Protein AF-A0A2W1TSG4-F1 (afdb_monomer_lite)

pLDDT: mean 75.54, std 11.74, range [42.59, 96.12]

Secondary structure (DSSP, 8-state):
---------PPP------------TTTT---SHHHHHHHHHHHHHHHHHHHHHHHHHHHHHHHHHHHHHHHHHHHHHHHHHHHHHHHT-HHHHHHHHHHHH----TT----------TTSTTS-PBPTTSPBPPSS-------HHHHHHHHHHHHHH--S-TTTPPPP---------

Sequence (177 aa):
MPSQKPRVRRVPVAMPDGSTPAQPWYRSIHFSGFSLLMLAIIVLFVVVLAPSLRTLIQQQEQIAQQQHEVASQKADVAQKKQDVARWDDPAYIEAQARDRLLYVYPGEESYLVMGAEDEAADKTPTTDSGTPVSAKVQTPKVDWVQAMLSSVLQSGLTDERAADLVAPDVSGTGDSK

Foldseek 3Di:
DDDDDDDDDDDDDDDPPPCPPPPPPCVPPDPDVVVVVVVVVVVVVCVVCVVVVVVVVVVVVVVVVVVVVVVVVVVVVVVVVVVVVQVPDPVSVVVCCCVPVVDDDVPDDDDDPPDPPPPCPPPQDADPVRHRDDPDDFDFDFPVVVQVVVVVVCVVPPPDDPVPDDRPDRRGDTDDD

Structure (mmCIF, N/CA/C/O backbone):
data_AF-A0A2W1TSG4-F1
#
_entry.id   AF-A0A2W1TSG4-F1
#
loop_
_atom_site.group_PDB
_atom_site.id
_atom_site.type_symbol
_atom_site.label_atom_id
_atom_site.label_alt_id
_atom_site.label_comp_id
_atom_site.label_asym_id
_atom_site.label_entity_id
_atom_site.label_seq_id
_atom_site.pdbx_PDB_ins_code
_atom_site.Cartn_x
_atom_site.Cartn_y
_atom_site.Cartn_z
_atom_site.occupancy
_atom_site.B_iso_or_equiv
_atom_site.auth_seq_id
_atom_site.auth_comp_id
_atom_site.auth_asym_id
_atom_site.auth_atom_id
_atom_site.pdbx_PDB_model_num
ATOM 1 N N . MET A 1 1 ? 29.449 -39.458 -120.290 1.00 53.22 1 MET A N 1
ATOM 2 C CA . MET A 1 1 ? 29.769 -39.402 -118.840 1.00 53.22 1 MET A CA 1
ATOM 3 C C . MET A 1 1 ? 30.704 -38.213 -118.633 1.00 53.22 1 MET A C 1
ATOM 5 O O . MET A 1 1 ? 31.568 -38.067 -119.487 1.00 53.22 1 MET A O 1
ATOM 9 N N . PRO A 1 2 ? 30.513 -37.338 -117.625 1.00 54.59 2 PRO A N 1
ATOM 10 C CA . PRO A 1 2 ? 30.344 -37.732 -116.225 1.00 54.59 2 PRO A CA 1
ATOM 11 C C . PRO A 1 2 ? 29.148 -37.100 -115.486 1.00 54.59 2 PRO A C 1
ATOM 13 O O . PRO A 1 2 ? 28.738 -35.971 -115.737 1.00 54.59 2 PRO A O 1
ATOM 16 N N . SER A 1 3 ? 28.621 -37.872 -114.534 1.00 57.84 3 SER A N 1
ATOM 17 C CA . SER A 1 3 ? 27.590 -37.494 -113.568 1.00 57.84 3 SER A CA 1
ATOM 18 C C . SER A 1 3 ? 28.099 -36.461 -112.562 1.00 57.84 3 SER A C 1
ATOM 20 O O . SER A 1 3 ? 29.095 -36.698 -111.877 1.00 57.84 3 SER A O 1
ATOM 22 N N . GLN A 1 4 ? 27.367 -35.360 -112.390 1.00 62.62 4 GLN A N 1
ATOM 23 C CA . GLN A 1 4 ? 27.535 -34.463 -111.246 1.00 62.62 4 GLN A CA 1
ATOM 24 C C . GLN A 1 4 ? 26.705 -34.978 -110.065 1.00 62.62 4 GLN A C 1
ATOM 26 O O . GLN A 1 4 ? 25.480 -35.025 -110.103 1.00 62.62 4 GLN A O 1
ATOM 31 N N . LYS A 1 5 ? 27.403 -35.405 -109.011 1.00 63.41 5 LYS A N 1
ATOM 32 C CA . LYS A 1 5 ? 26.828 -35.845 -107.734 1.00 63.41 5 LYS A CA 1
ATOM 33 C C . LYS A 1 5 ? 26.536 -34.601 -106.874 1.00 63.41 5 LYS A C 1
ATOM 35 O O . LYS A 1 5 ? 27.445 -33.781 -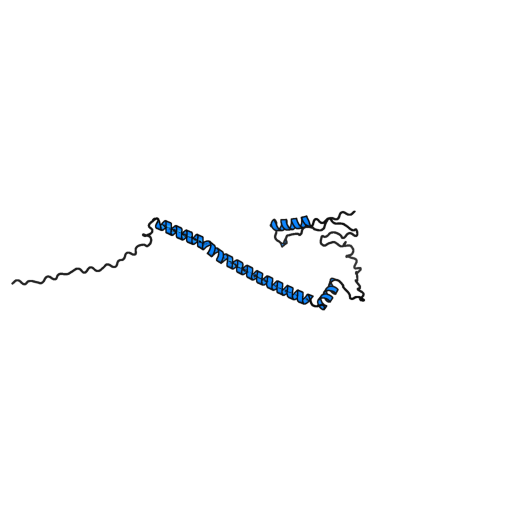106.721 1.00 63.41 5 LYS A O 1
ATOM 40 N N . PRO A 1 6 ? 25.338 -34.431 -106.291 1.00 63.72 6 PRO A N 1
ATOM 41 C CA . PRO A 1 6 ? 25.038 -33.244 -105.498 1.00 63.72 6 PRO A CA 1
ATOM 42 C C . PRO A 1 6 ? 25.766 -33.312 -104.148 1.00 63.72 6 PRO A C 1
ATOM 44 O O . PRO A 1 6 ? 25.667 -34.299 -103.417 1.00 63.72 6 PRO A O 1
ATOM 47 N N . ARG A 1 7 ? 26.529 -32.264 -103.814 1.00 69.38 7 ARG A N 1
ATOM 48 C CA . ARG A 1 7 ? 27.192 -32.126 -102.509 1.00 69.38 7 ARG A CA 1
ATOM 49 C C . ARG A 1 7 ? 26.193 -31.596 -101.483 1.00 69.38 7 ARG A C 1
ATOM 51 O O . ARG A 1 7 ? 25.730 -30.466 -101.586 1.00 69.38 7 ARG A O 1
ATOM 58 N N . VAL A 1 8 ? 25.893 -32.409 -100.474 1.00 67.50 8 VAL A N 1
ATOM 59 C CA . VAL A 1 8 ? 25.049 -32.030 -99.335 1.00 67.50 8 VAL A CA 1
ATOM 60 C C . VAL A 1 8 ? 25.856 -31.138 -98.390 1.00 67.50 8 VAL A C 1
ATOM 62 O O . VAL A 1 8 ? 26.837 -31.581 -97.793 1.00 67.50 8 VAL A O 1
ATOM 65 N N . ARG A 1 9 ? 25.447 -29.872 -98.255 1.00 71.62 9 ARG A N 1
ATOM 66 C CA . ARG A 1 9 ? 26.025 -28.908 -97.310 1.00 71.62 9 ARG A CA 1
ATOM 67 C C . ARG A 1 9 ? 25.352 -29.084 -95.951 1.00 71.62 9 ARG A C 1
ATOM 69 O O . ARG A 1 9 ? 24.172 -28.786 -95.808 1.00 71.62 9 ARG A O 1
ATOM 76 N N . ARG A 1 10 ? 26.095 -29.570 -94.958 1.00 67.94 10 ARG A N 1
ATOM 77 C CA . ARG A 1 10 ? 25.625 -29.626 -93.568 1.00 67.94 10 ARG A CA 1
ATOM 78 C C . ARG A 1 10 ? 25.974 -28.311 -92.881 1.00 67.94 10 ARG A C 1
ATOM 80 O O . ARG A 1 10 ? 27.131 -27.899 -92.895 1.00 67.94 10 ARG A O 1
ATOM 87 N N . VAL A 1 11 ? 24.960 -27.650 -92.338 1.00 71.38 11 VAL A N 1
ATOM 88 C CA . VAL A 1 11 ? 25.095 -26.430 -91.539 1.00 71.38 11 VAL A CA 1
ATOM 89 C C . VAL A 1 11 ? 25.161 -26.862 -90.072 1.00 71.38 11 VAL A C 1
ATOM 91 O O . VAL A 1 11 ? 24.267 -27.593 -89.642 1.00 71.38 11 VAL A O 1
ATOM 94 N N . PRO A 1 12 ? 26.198 -26.487 -89.308 1.00 65.38 12 PRO A N 1
ATOM 95 C CA . PRO A 1 12 ? 26.220 -26.762 -87.880 1.00 65.38 12 PRO A CA 1
ATOM 96 C C . PRO A 1 12 ? 25.167 -25.889 -87.188 1.00 65.38 12 PRO A C 1
ATOM 98 O O . PRO A 1 12 ? 25.213 -24.663 -87.265 1.00 65.38 12 PRO A O 1
ATOM 101 N N . VAL A 1 13 ? 24.204 -26.534 -86.533 1.00 70.00 13 VAL A N 1
ATOM 102 C CA . VAL A 1 13 ? 23.278 -25.878 -85.607 1.00 70.00 13 VAL A CA 1
ATOM 103 C C . VAL A 1 13 ? 24.000 -25.768 -84.269 1.00 70.00 13 VAL A C 1
ATOM 105 O O . VAL A 1 13 ? 24.306 -26.782 -83.646 1.00 70.00 13 VAL A O 1
ATOM 108 N N . ALA A 1 14 ? 24.310 -24.541 -83.855 1.00 69.38 14 ALA A N 1
ATOM 109 C CA . ALA A 1 14 ? 24.780 -24.266 -82.506 1.00 69.38 14 ALA A CA 1
ATOM 110 C C . ALA A 1 14 ? 23.595 -24.425 -81.546 1.00 69.38 14 ALA A C 1
ATOM 112 O O . ALA A 1 14 ? 22.624 -23.672 -81.634 1.00 69.38 14 ALA A O 1
ATOM 113 N N . MET A 1 15 ? 23.648 -25.420 -80.660 1.00 66.56 15 MET A N 1
ATOM 114 C CA . MET A 1 15 ? 22.745 -25.446 -79.512 1.00 66.56 15 MET A CA 1
ATOM 115 C C . MET A 1 15 ? 23.244 -24.407 -78.500 1.00 66.56 15 MET A C 1
ATOM 117 O O . MET A 1 15 ? 24.451 -24.343 -78.266 1.00 66.56 15 MET A O 1
ATOM 121 N N . PRO A 1 16 ? 22.370 -23.566 -77.923 1.00 65.25 16 PRO A N 1
ATOM 122 C CA . PRO A 1 16 ? 22.768 -22.731 -76.805 1.00 65.25 16 PRO A CA 1
ATOM 123 C C . PRO A 1 16 ? 23.046 -23.651 -75.616 1.00 65.25 16 PRO A C 1
ATOM 125 O O . PRO A 1 16 ? 22.124 -24.244 -75.055 1.00 65.25 16 PRO A O 1
ATOM 128 N N . ASP A 1 17 ? 24.319 -23.786 -75.249 1.00 65.50 17 ASP A N 1
ATOM 129 C CA . ASP A 1 17 ? 24.713 -24.414 -73.994 1.00 65.50 17 ASP A CA 1
ATOM 130 C C . ASP A 1 17 ? 24.147 -23.570 -72.847 1.00 65.50 17 ASP A C 1
ATOM 132 O O . ASP A 1 17 ? 24.676 -22.524 -72.465 1.00 65.50 17 ASP A O 1
ATOM 136 N N . GLY A 1 18 ? 23.008 -24.013 -72.319 1.00 64.25 18 GLY A N 1
ATOM 137 C CA . GLY A 1 18 ? 22.364 -23.469 -71.133 1.00 64.25 18 GLY A CA 1
ATOM 138 C C . GLY A 1 18 ? 23.117 -23.857 -69.866 1.00 64.25 18 GLY A C 1
ATOM 139 O O . GLY A 1 18 ? 22.540 -24.451 -68.963 1.00 64.25 18 GLY A O 1
ATOM 140 N N . SER A 1 19 ? 24.406 -23.541 -69.785 1.00 63.66 19 SER A N 1
ATOM 141 C CA . SER A 1 19 ? 25.144 -23.529 -68.528 1.00 63.66 19 SER A CA 1
ATOM 142 C C . SER A 1 19 ? 25.240 -22.083 -68.063 1.00 63.66 19 SER A C 1
ATOM 144 O O . SER A 1 19 ? 26.217 -21.391 -68.340 1.00 63.66 19 SER A O 1
ATOM 146 N N . THR A 1 20 ? 24.209 -21.596 -67.374 1.00 66.38 20 THR A N 1
ATOM 147 C CA . THR A 1 20 ? 24.365 -20.395 -66.551 1.00 66.38 20 THR A CA 1
ATOM 148 C C . THR A 1 20 ? 25.261 -20.811 -65.386 1.00 66.38 20 THR A C 1
ATOM 150 O O . THR A 1 20 ? 24.828 -21.637 -64.579 1.00 66.38 20 THR A O 1
ATOM 153 N N . PRO A 1 21 ? 26.518 -20.342 -65.281 1.00 66.38 21 PRO A N 1
ATOM 154 C CA . PRO A 1 21 ? 27.290 -20.622 -64.084 1.00 66.38 21 PRO A CA 1
ATOM 155 C C . PRO A 1 21 ? 26.503 -20.040 -62.910 1.00 66.38 21 PRO A C 1
ATOM 157 O O . PRO A 1 21 ? 26.159 -18.856 -62.928 1.00 66.38 21 PRO A O 1
ATOM 160 N N . ALA A 1 22 ? 26.172 -20.875 -61.921 1.00 66.88 22 ALA A N 1
ATOM 161 C CA . ALA A 1 22 ? 25.643 -20.417 -60.645 1.00 66.88 22 ALA A CA 1
ATOM 162 C C . ALA A 1 22 ? 26.718 -19.523 -60.025 1.00 66.88 22 ALA A C 1
ATOM 164 O O . ALA A 1 22 ? 27.677 -19.994 -59.412 1.00 66.88 22 ALA A O 1
ATOM 165 N N . GLN A 1 23 ? 26.618 -18.228 -60.315 1.00 67.88 23 GLN A N 1
ATOM 166 C CA . GLN A 1 23 ? 27.603 -17.254 -59.905 1.00 67.88 23 GLN A CA 1
ATOM 167 C C . GLN A 1 23 ? 27.545 -17.195 -58.376 1.00 67.88 23 GLN A C 1
ATOM 169 O O . GLN A 1 23 ? 26.475 -16.934 -57.821 1.00 67.88 23 GLN A O 1
ATOM 174 N N . PRO A 1 24 ? 28.656 -17.461 -57.673 1.00 71.75 24 PRO A N 1
ATOM 175 C CA . PRO A 1 24 ? 28.662 -17.414 -56.224 1.00 71.75 24 PRO A CA 1
ATOM 176 C C . PRO A 1 24 ? 28.290 -16.003 -55.757 1.00 71.75 24 PRO A C 1
ATOM 178 O O . PRO A 1 24 ? 29.001 -15.044 -56.057 1.00 71.75 24 PRO A O 1
ATOM 181 N N . TRP A 1 25 ? 27.185 -15.878 -55.017 1.00 69.00 25 TRP A N 1
ATOM 182 C CA . TRP A 1 25 ? 26.601 -14.616 -54.526 1.00 69.00 25 TRP A CA 1
ATOM 183 C C . TRP A 1 25 ? 27.550 -13.775 -53.651 1.00 69.00 25 TRP A C 1
ATOM 185 O O . TRP A 1 25 ? 27.297 -12.606 -53.382 1.00 69.00 25 TRP A O 1
ATOM 195 N N . TYR A 1 26 ? 28.670 -14.359 -53.230 1.00 71.00 26 TYR A N 1
ATOM 196 C CA . TYR A 1 26 ? 29.732 -13.718 -52.460 1.00 71.00 26 TYR A CA 1
ATOM 197 C C . TYR A 1 26 ? 30.775 -12.991 -53.330 1.00 71.00 26 TYR A C 1
ATOM 199 O O . TYR A 1 26 ? 31.527 -12.169 -52.813 1.00 71.00 26 TYR A O 1
ATOM 207 N N . ARG A 1 27 ? 30.819 -13.216 -54.656 1.00 64.31 27 ARG A N 1
ATOM 208 C CA . ARG A 1 27 ? 31.737 -12.487 -55.562 1.00 64.31 27 ARG A CA 1
ATOM 209 C C . ARG A 1 27 ? 31.348 -11.022 -55.789 1.00 64.31 27 ARG A C 1
ATOM 211 O O . ARG A 1 27 ? 32.182 -10.249 -56.251 1.00 64.31 27 ARG A O 1
ATOM 218 N N . SER A 1 28 ? 30.120 -10.634 -55.451 1.00 62.00 28 SER A N 1
ATOM 219 C CA . SER A 1 28 ? 29.643 -9.246 -55.474 1.00 62.00 28 SER A CA 1
ATOM 220 C C . SER A 1 28 ? 29.855 -8.500 -54.154 1.00 62.00 28 SER A C 1
ATOM 222 O O . SER A 1 28 ? 29.366 -7.386 -53.990 1.00 62.00 28 SER A O 1
ATOM 224 N N . ILE A 1 29 ? 30.606 -9.064 -53.202 1.00 65.88 29 ILE A N 1
ATOM 225 C CA . ILE A 1 29 ? 31.084 -8.297 -52.046 1.00 65.88 29 ILE A CA 1
ATOM 226 C C . ILE A 1 29 ? 32.301 -7.492 -52.507 1.00 65.88 29 ILE A C 1
ATOM 228 O O . ILE A 1 29 ? 33.457 -7.799 -52.226 1.00 65.88 29 ILE A O 1
ATOM 232 N N . HIS A 1 30 ? 32.032 -6.469 -53.311 1.00 63.25 30 HIS A N 1
ATOM 233 C CA . HIS A 1 30 ? 33.012 -5.445 -53.620 1.00 63.25 30 HIS A CA 1
ATOM 234 C C . HIS A 1 30 ? 33.185 -4.625 -52.337 1.00 63.25 30 HIS A C 1
ATOM 236 O O . HIS A 1 30 ? 32.206 -4.054 -51.853 1.00 63.25 30 HIS A O 1
ATOM 242 N N . PHE A 1 31 ? 34.404 -4.546 -51.794 1.00 63.62 31 PHE A N 1
ATOM 243 C CA . PHE A 1 31 ? 34.789 -3.598 -50.735 1.00 63.62 31 PHE A CA 1
ATOM 244 C C . PHE A 1 31 ? 34.731 -2.152 -51.277 1.00 63.62 31 PHE A C 1
ATOM 246 O O . PHE A 1 31 ? 35.729 -1.462 -51.445 1.00 63.62 31 PHE A O 1
ATOM 253 N N . SER A 1 32 ? 33.528 -1.730 -51.646 1.00 72.19 32 SER A N 1
ATOM 254 C CA . SER A 1 32 ? 33.159 -0.436 -52.201 1.00 72.19 32 SER A CA 1
ATOM 255 C C . SER A 1 32 ? 32.552 0.419 -51.091 1.00 72.19 32 SER A C 1
ATOM 257 O O . SER A 1 32 ? 31.991 -0.115 -50.131 1.00 72.19 32 SER A O 1
ATOM 259 N N . GLY A 1 33 ? 32.590 1.748 -51.237 1.00 78.38 33 GLY A N 1
ATOM 260 C CA . GLY A 1 33 ? 31.906 2.680 -50.329 1.00 78.38 33 GLY A CA 1
ATOM 261 C C . GLY A 1 33 ? 30.416 2.360 -50.134 1.00 78.38 33 GLY A C 1
ATOM 262 O O . GLY A 1 33 ? 29.859 2.645 -49.078 1.00 78.38 33 GLY A O 1
ATOM 263 N N . PHE A 1 34 ? 29.793 1.666 -51.093 1.00 82.94 34 PHE A N 1
ATOM 264 C CA . PHE A 1 34 ? 28.438 1.129 -50.954 1.00 82.94 34 PHE A CA 1
ATOM 265 C C . PHE A 1 34 ? 28.308 0.082 -49.834 1.00 82.94 34 PHE A C 1
ATOM 267 O O . PHE A 1 34 ? 27.344 0.115 -49.076 1.00 82.94 34 PHE A O 1
ATOM 274 N N . SER A 1 35 ? 29.289 -0.812 -49.673 1.00 85.06 35 SER A N 1
ATOM 275 C CA . SER A 1 35 ? 29.297 -1.797 -48.582 1.00 85.06 35 SER A CA 1
ATOM 276 C C . SER A 1 35 ? 29.444 -1.122 -47.218 1.00 85.06 35 SER A C 1
ATOM 278 O O . SER A 1 35 ? 28.838 -1.573 -46.249 1.00 85.06 35 SER A O 1
ATOM 280 N N . LEU A 1 36 ? 30.223 -0.037 -47.139 1.00 89.06 36 LEU A N 1
ATOM 281 C CA . LEU A 1 36 ? 30.366 0.751 -45.914 1.00 89.06 36 LEU A CA 1
ATOM 282 C C . LEU A 1 36 ? 29.049 1.455 -45.559 1.00 89.06 36 LEU A C 1
ATOM 284 O O . LEU A 1 36 ? 28.633 1.451 -44.404 1.00 89.06 36 LEU A O 1
ATOM 288 N N . LEU A 1 37 ? 28.365 2.002 -46.567 1.00 91.44 37 LEU A N 1
ATOM 289 C CA . LEU A 1 37 ? 27.067 2.652 -46.412 1.00 91.44 37 LEU A CA 1
ATOM 290 C C . LEU A 1 37 ? 25.975 1.652 -46.001 1.00 91.44 37 LEU A C 1
ATOM 292 O O . LEU A 1 37 ? 25.202 1.930 -45.090 1.00 91.44 37 LEU A O 1
ATOM 296 N N . MET A 1 38 ? 25.949 0.461 -46.601 1.00 92.62 38 MET A N 1
ATOM 297 C CA . MET A 1 38 ? 25.019 -0.607 -46.225 1.00 92.62 38 MET A CA 1
ATOM 298 C C . MET A 1 38 ? 25.258 -1.090 -44.787 1.00 92.62 38 MET A C 1
ATOM 300 O O . MET A 1 38 ? 24.302 -1.252 -44.030 1.00 92.62 38 MET A O 1
ATOM 304 N N . LEU A 1 39 ? 26.520 -1.253 -44.377 1.00 93.00 39 LEU A N 1
ATOM 305 C CA . LEU A 1 39 ? 26.866 -1.579 -42.993 1.00 93.00 39 LEU A CA 1
ATOM 306 C C . LEU A 1 39 ? 26.423 -0.470 -42.028 1.00 93.00 39 LEU A C 1
ATOM 308 O O . LEU A 1 39 ? 25.820 -0.771 -41.000 1.00 93.00 39 LEU A O 1
ATOM 312 N N . ALA A 1 40 ? 26.646 0.800 -42.375 1.00 94.19 40 ALA A N 1
ATOM 313 C CA . ALA A 1 40 ? 26.189 1.932 -41.572 1.00 94.19 40 ALA A CA 1
ATOM 314 C C . ALA A 1 40 ? 24.659 1.949 -41.408 1.00 94.19 40 ALA A C 1
ATOM 316 O O . ALA A 1 40 ? 24.170 2.185 -40.305 1.00 94.19 40 ALA A O 1
ATOM 317 N N . ILE A 1 41 ? 23.901 1.635 -42.465 1.00 96.12 41 ILE A N 1
ATOM 318 C CA . ILE A 1 41 ? 22.435 1.527 -42.406 1.00 96.12 41 ILE A CA 1
ATOM 319 C C . ILE A 1 41 ? 22.001 0.389 -41.480 1.00 96.12 41 ILE A C 1
ATOM 321 O O . ILE A 1 41 ? 21.103 0.587 -40.668 1.00 96.12 41 ILE A O 1
ATOM 325 N N . ILE A 1 42 ? 22.626 -0.787 -41.571 1.00 95.62 42 ILE A N 1
ATOM 326 C CA . ILE A 1 42 ? 22.292 -1.928 -40.705 1.00 95.62 42 ILE A CA 1
ATOM 327 C C . ILE A 1 42 ? 22.566 -1.583 -39.240 1.00 95.62 42 ILE A C 1
ATOM 329 O O . ILE A 1 42 ? 21.720 -1.830 -38.382 1.00 95.62 42 ILE A O 1
ATOM 333 N N . VAL A 1 43 ? 23.716 -0.973 -38.947 1.00 95.38 43 VAL A N 1
ATOM 334 C CA . VAL A 1 43 ? 24.056 -0.535 -37.588 1.00 95.38 43 VAL A CA 1
ATOM 335 C C . VAL A 1 43 ? 23.040 0.491 -37.086 1.00 95.38 43 VAL A C 1
ATOM 337 O O . VAL A 1 43 ? 22.520 0.332 -35.984 1.00 95.38 43 VAL A O 1
ATOM 340 N N . LEU A 1 44 ? 22.696 1.494 -37.899 1.00 95.69 44 LEU A N 1
ATOM 341 C CA . LEU A 1 44 ? 21.682 2.492 -37.554 1.00 95.69 44 LEU A CA 1
ATOM 342 C C . LEU A 1 44 ? 20.321 1.837 -37.277 1.00 95.69 44 LEU A C 1
ATOM 344 O O . LEU A 1 44 ? 19.681 2.148 -36.276 1.00 95.69 44 LEU A O 1
ATOM 348 N N . PHE A 1 45 ? 19.902 0.896 -38.125 1.00 94.88 45 PHE A N 1
ATOM 349 C CA . PHE A 1 45 ? 18.653 0.157 -37.963 1.00 94.88 45 PHE A CA 1
ATOM 350 C C . PHE A 1 45 ? 18.615 -0.611 -36.637 1.00 94.88 45 PHE A C 1
ATOM 352 O O . PHE A 1 45 ? 17.636 -0.516 -35.899 1.00 94.88 45 PHE A O 1
ATOM 359 N N . VAL A 1 46 ? 19.695 -1.317 -36.289 1.00 93.69 46 VAL A N 1
ATOM 360 C CA . VAL A 1 46 ? 19.800 -2.044 -35.015 1.00 93.69 46 VAL A CA 1
ATOM 361 C C . VAL A 1 46 ? 19.774 -1.086 -33.824 1.00 93.69 46 VAL A C 1
ATOM 363 O O . VAL A 1 46 ? 19.065 -1.357 -32.860 1.00 93.69 46 VAL A O 1
ATOM 366 N N . VAL A 1 47 ? 20.489 0.041 -33.882 1.00 93.06 47 VAL A N 1
ATOM 367 C CA . VAL A 1 47 ? 20.509 1.043 -32.800 1.00 93.06 47 VAL A CA 1
ATOM 368 C C . VAL A 1 47 ? 19.120 1.635 -32.553 1.00 93.06 47 VAL A C 1
ATOM 370 O O . VAL A 1 47 ? 18.742 1.835 -31.402 1.00 93.06 47 VAL A O 1
ATOM 373 N N . VAL A 1 48 ? 18.342 1.870 -33.611 1.00 92.62 48 VAL A N 1
ATOM 374 C CA . VAL A 1 48 ? 16.971 2.390 -33.506 1.00 92.62 48 VAL A CA 1
ATOM 375 C C . VAL A 1 48 ? 15.991 1.321 -33.009 1.00 92.62 48 VAL A C 1
ATOM 377 O O . VAL A 1 48 ? 15.107 1.634 -32.217 1.00 92.62 48 VAL A O 1
ATOM 380 N N . LEU A 1 49 ? 16.140 0.061 -33.432 1.00 90.00 49 LEU A N 1
ATOM 381 C CA . LEU A 1 49 ? 15.187 -1.010 -33.112 1.00 90.00 49 LEU A CA 1
ATOM 382 C C . LEU A 1 49 ? 15.449 -1.691 -31.756 1.00 90.00 49 LEU A C 1
ATOM 384 O O . LEU A 1 49 ? 14.515 -2.154 -31.097 1.00 90.00 49 LEU A O 1
ATOM 388 N N . ALA A 1 50 ? 16.708 -1.744 -31.315 1.00 86.12 50 ALA A N 1
ATOM 389 C CA . ALA A 1 50 ? 17.113 -2.314 -30.032 1.00 86.12 50 ALA A CA 1
ATOM 390 C C . ALA A 1 50 ? 16.329 -1.768 -28.820 1.00 86.12 50 ALA A C 1
ATOM 392 O O . ALA A 1 50 ? 15.872 -2.590 -28.017 1.00 86.12 50 ALA A O 1
ATOM 393 N N . PRO A 1 51 ? 16.128 -0.442 -28.648 1.00 84.19 51 PRO A N 1
ATOM 394 C CA . PRO A 1 51 ? 15.328 0.068 -27.540 1.00 84.19 51 PRO A CA 1
ATOM 395 C C . PRO A 1 51 ? 13.878 -0.417 -27.619 1.00 84.19 51 PRO A C 1
ATOM 397 O O . PRO A 1 51 ? 13.351 -0.871 -26.608 1.00 84.19 51 PRO A O 1
ATOM 400 N N . SER A 1 52 ? 13.246 -0.429 -28.796 1.00 80.88 52 SER A N 1
ATOM 401 C CA . SER A 1 52 ? 11.864 -0.906 -28.956 1.00 80.88 52 SER A CA 1
ATOM 402 C C . SER A 1 52 ? 11.700 -2.366 -28.532 1.00 80.88 52 SER A C 1
ATOM 404 O O . SER A 1 52 ? 10.789 -2.684 -27.772 1.00 80.88 52 SER A O 1
ATOM 406 N N . LEU A 1 53 ? 12.619 -3.245 -28.943 1.00 75.81 53 LEU A N 1
ATOM 407 C CA . LEU A 1 53 ? 12.606 -4.659 -28.548 1.00 75.81 53 LEU A CA 1
ATOM 408 C C . LEU A 1 53 ? 12.793 -4.841 -27.035 1.00 75.81 53 LEU A C 1
ATOM 410 O O . LEU A 1 53 ? 12.086 -5.639 -26.424 1.00 75.81 53 LEU A O 1
ATOM 414 N N . ARG A 1 54 ? 13.697 -4.070 -26.411 1.00 75.75 54 ARG A N 1
ATOM 415 C CA . ARG A 1 54 ? 13.860 -4.065 -24.945 1.00 75.75 54 ARG A CA 1
ATOM 416 C C . ARG A 1 54 ? 12.596 -3.591 -24.232 1.00 75.75 54 ARG A C 1
ATOM 418 O O . ARG A 1 54 ? 12.206 -4.184 -23.231 1.00 75.75 54 ARG A O 1
ATOM 425 N N . THR A 1 55 ? 11.942 -2.564 -24.772 1.00 73.12 55 THR A N 1
ATOM 426 C CA . THR A 1 55 ? 10.733 -1.979 -24.180 1.00 73.12 55 THR A CA 1
ATOM 427 C C . THR A 1 55 ? 9.574 -2.977 -24.203 1.00 73.12 55 THR A C 1
ATOM 429 O O . THR A 1 55 ? 8.872 -3.107 -23.209 1.00 73.12 55 THR A O 1
ATOM 432 N N . LEU A 1 56 ? 9.412 -3.749 -25.283 1.00 72.00 56 LEU A N 1
ATOM 433 C CA . LEU A 1 56 ? 8.367 -4.779 -25.383 1.00 72.00 56 LEU A CA 1
ATOM 434 C C . LEU A 1 56 ? 8.532 -5.917 -24.361 1.00 72.00 56 LEU A C 1
ATOM 436 O O . LEU A 1 56 ? 7.538 -6.491 -23.920 1.00 72.00 56 LEU A O 1
ATOM 440 N N . ILE A 1 57 ? 9.769 -6.248 -23.979 1.00 73.88 57 ILE A N 1
ATOM 441 C CA . ILE A 1 57 ? 10.041 -7.252 -22.940 1.00 73.88 57 ILE A CA 1
ATOM 442 C C . ILE A 1 57 ? 9.763 -6.658 -21.552 1.00 73.88 57 ILE A C 1
ATOM 444 O O . ILE A 1 57 ? 9.053 -7.266 -20.757 1.00 73.88 57 ILE A O 1
ATOM 448 N N . GLN A 1 58 ? 10.235 -5.435 -21.289 1.00 67.75 58 GLN A N 1
ATOM 449 C CA . GLN A 1 58 ? 10.026 -4.740 -20.010 1.00 67.75 58 GLN A CA 1
ATOM 450 C C . GLN A 1 58 ? 8.552 -4.405 -19.737 1.00 67.75 58 GLN A C 1
ATOM 452 O O . GLN A 1 58 ? 8.097 -4.474 -18.598 1.00 67.75 58 GLN A O 1
ATOM 457 N N . GLN A 1 59 ? 7.782 -4.069 -20.774 1.00 60.38 59 GLN A N 1
ATOM 458 C CA . GLN A 1 59 ? 6.358 -3.759 -20.643 1.00 60.38 59 GLN A CA 1
ATOM 459 C C . GLN A 1 59 ? 5.540 -4.966 -20.177 1.00 60.38 59 GLN A C 1
ATOM 461 O O . GLN A 1 59 ? 4.580 -4.783 -19.438 1.00 60.38 59 GLN A O 1
ATOM 466 N N . GLN A 1 60 ? 5.910 -6.195 -20.547 1.00 69.25 60 GLN A N 1
ATOM 467 C CA . GLN A 1 60 ? 5.158 -7.382 -20.123 1.00 69.25 60 GLN A CA 1
ATOM 468 C C . GLN A 1 60 ? 5.293 -7.655 -18.622 1.00 69.25 60 GLN A C 1
ATOM 470 O O . GLN A 1 60 ? 4.300 -7.982 -17.971 1.00 69.25 60 GLN A O 1
ATOM 475 N N . GLU A 1 61 ? 6.483 -7.449 -18.056 1.00 65.00 61 GLU A N 1
ATOM 476 C CA . GLU A 1 61 ? 6.695 -7.556 -16.608 1.00 65.00 61 GLU A CA 1
ATOM 477 C C . GLU A 1 61 ? 5.943 -6.457 -15.854 1.00 65.00 61 GLU A C 1
ATOM 479 O O . GLU A 1 61 ? 5.262 -6.739 -14.869 1.00 65.00 61 GLU A O 1
ATOM 484 N N . GLN A 1 62 ? 5.987 -5.219 -16.356 1.00 63.62 62 GLN A N 1
ATOM 485 C CA . GLN A 1 62 ? 5.262 -4.097 -15.755 1.00 63.62 62 GLN A CA 1
ATOM 486 C C . GLN A 1 62 ? 3.746 -4.301 -15.801 1.00 63.62 62 GLN A C 1
ATOM 488 O O . GLN A 1 62 ? 3.072 -4.031 -14.814 1.00 63.62 62 GLN A O 1
ATOM 493 N N . ILE A 1 63 ? 3.201 -4.822 -16.904 1.00 68.44 63 ILE A N 1
ATOM 494 C CA . ILE A 1 63 ? 1.768 -5.120 -17.022 1.00 68.44 63 ILE A CA 1
ATOM 495 C C . ILE A 1 63 ? 1.365 -6.224 -16.038 1.00 68.44 63 ILE A C 1
ATOM 497 O O . ILE A 1 63 ? 0.334 -6.096 -15.380 1.00 68.44 63 ILE A O 1
ATOM 501 N N . ALA A 1 64 ? 2.167 -7.282 -15.894 1.00 71.12 64 ALA A N 1
ATOM 502 C CA . ALA A 1 64 ? 1.885 -8.352 -14.938 1.00 71.12 64 ALA A CA 1
ATOM 503 C C . ALA A 1 64 ? 1.929 -7.849 -13.484 1.00 71.12 64 ALA A C 1
ATOM 505 O O . ALA A 1 64 ? 1.031 -8.154 -12.698 1.00 71.12 64 ALA A O 1
ATOM 506 N N . GLN A 1 65 ? 2.928 -7.031 -13.142 1.00 68.88 65 GLN A N 1
ATOM 507 C CA . GLN A 1 65 ? 3.054 -6.420 -11.817 1.00 68.88 65 GLN A CA 1
ATOM 508 C C . GLN A 1 65 ? 1.902 -5.450 -11.525 1.00 68.88 65 GLN A C 1
ATOM 510 O O . GLN A 1 65 ? 1.247 -5.579 -10.494 1.00 68.88 65 GLN A O 1
ATOM 515 N N . GLN A 1 66 ? 1.581 -4.549 -12.455 1.00 71.88 66 GLN A N 1
ATOM 516 C CA . GLN A 1 66 ? 0.481 -3.590 -12.306 1.00 71.88 66 GLN A CA 1
ATOM 517 C C . GLN A 1 66 ? -0.880 -4.285 -12.194 1.00 71.88 66 GLN A C 1
ATOM 519 O O . GLN A 1 66 ? -1.730 -3.863 -11.415 1.00 71.88 66 GLN A O 1
ATOM 524 N N . GLN A 1 67 ? -1.110 -5.373 -12.935 1.00 74.38 67 GLN A N 1
ATOM 525 C CA . GLN A 1 67 ? -2.343 -6.153 -12.803 1.00 74.38 67 GLN A CA 1
ATOM 526 C C . GLN A 1 67 ? -2.448 -6.837 -11.439 1.00 74.38 67 GLN A C 1
ATOM 528 O O . GLN A 1 67 ? -3.536 -6.862 -10.859 1.00 74.38 67 GLN A O 1
ATOM 533 N N . HIS A 1 68 ? -1.338 -7.369 -10.920 1.00 75.56 68 HIS A N 1
ATOM 534 C CA . HIS A 1 68 ? -1.306 -7.972 -9.592 1.00 75.56 68 HIS A CA 1
ATOM 535 C C . HIS A 1 68 ? -1.573 -6.934 -8.497 1.00 75.56 68 HIS A C 1
ATOM 537 O O . HIS A 1 68 ? -2.378 -7.179 -7.601 1.00 75.56 68 HIS A O 1
ATOM 543 N N . GLU A 1 69 ? -0.983 -5.747 -8.625 1.00 73.56 69 GLU A N 1
ATOM 544 C CA . GLU A 1 69 ? -1.193 -4.630 -7.705 1.00 73.56 69 GLU A CA 1
ATOM 545 C C . GLU A 1 69 ? -2.639 -4.112 -7.741 1.00 73.56 69 GLU A C 1
ATOM 547 O O . GLU A 1 69 ? -3.259 -3.882 -6.708 1.00 73.56 69 GLU A O 1
ATOM 552 N N . VAL A 1 70 ? -3.250 -4.007 -8.924 1.00 84.56 70 VAL A N 1
ATOM 553 C CA . VAL A 1 70 ? -4.672 -3.648 -9.039 1.00 84.56 70 VAL A CA 1
ATOM 554 C C . VAL A 1 70 ? -5.569 -4.721 -8.416 1.00 84.56 70 VAL A C 1
ATOM 556 O O . VAL A 1 70 ? -6.608 -4.394 -7.838 1.00 84.56 70 VAL A O 1
ATOM 559 N N . ALA A 1 71 ? -5.211 -6.001 -8.536 1.00 85.12 71 ALA A N 1
ATOM 560 C CA . ALA A 1 71 ? -5.970 -7.088 -7.928 1.00 85.12 71 ALA A CA 1
ATOM 561 C C . ALA A 1 71 ? -5.890 -7.051 -6.393 1.00 85.12 71 ALA A C 1
ATOM 563 O O . ALA A 1 71 ? -6.934 -7.158 -5.745 1.00 85.12 71 ALA A O 1
ATOM 564 N N . SER A 1 72 ? -4.700 -6.839 -5.817 1.00 84.19 72 SER A N 1
ATOM 565 C CA . SER A 1 72 ? -4.530 -6.709 -4.364 1.00 84.19 72 SER A CA 1
ATOM 566 C C . SER A 1 72 ? -5.250 -5.475 -3.823 1.00 84.19 72 SER A C 1
ATOM 568 O O . SER A 1 72 ? -6.067 -5.598 -2.916 1.00 84.19 72 SER A O 1
ATOM 570 N N . GLN A 1 73 ? -5.083 -4.312 -4.460 1.00 80.25 73 GLN A N 1
ATOM 571 C CA . GLN A 1 73 ? -5.768 -3.080 -4.058 1.00 80.25 73 GLN A CA 1
ATOM 572 C C . GLN A 1 73 ? -7.297 -3.223 -4.105 1.00 80.25 73 GLN A C 1
ATOM 574 O O . GLN A 1 73 ? -8.006 -2.717 -3.234 1.00 80.25 73 GLN A O 1
ATOM 579 N N . LYS A 1 74 ? -7.843 -3.932 -5.102 1.00 83.88 74 LYS A N 1
ATOM 580 C CA . LYS A 1 74 ? -9.286 -4.215 -5.167 1.00 83.88 74 LYS A CA 1
ATOM 581 C C . LYS A 1 74 ? -9.752 -5.119 -4.028 1.00 83.88 74 LYS A C 1
ATOM 583 O O . LYS A 1 74 ? -10.838 -4.878 -3.497 1.00 83.88 74 LYS A O 1
ATOM 588 N N . ALA A 1 75 ? -8.968 -6.133 -3.665 1.00 89.69 75 ALA A N 1
ATOM 589 C CA . ALA A 1 75 ? -9.267 -7.001 -2.529 1.00 89.69 75 ALA A CA 1
ATOM 590 C C . ALA A 1 75 ? -9.256 -6.210 -1.212 1.00 89.69 75 ALA A C 1
ATOM 592 O O . ALA A 1 75 ? -10.216 -6.298 -0.446 1.00 89.69 75 ALA A O 1
ATOM 593 N N . ASP A 1 76 ? -8.259 -5.346 -1.012 1.00 87.12 76 ASP A N 1
ATOM 594 C CA . ASP A 1 76 ? -8.156 -4.481 0.166 1.00 87.12 76 ASP A CA 1
ATOM 595 C C . ASP A 1 76 ? -9.345 -3.523 0.272 1.00 87.12 76 ASP A C 1
ATOM 597 O O . ASP A 1 76 ? -9.919 -3.342 1.345 1.00 87.12 76 ASP A O 1
ATOM 601 N N . VAL A 1 77 ? -9.764 -2.919 -0.844 1.00 87.88 77 VAL A N 1
ATOM 602 C CA . VAL A 1 77 ? -10.950 -2.052 -0.875 1.00 87.88 77 VAL A CA 1
ATOM 603 C C . VAL A 1 77 ? -12.215 -2.842 -0.545 1.00 87.88 77 VAL A C 1
ATOM 605 O O . VAL A 1 77 ? -13.074 -2.330 0.172 1.00 87.88 77 VAL A O 1
ATOM 608 N N . ALA A 1 78 ? -12.357 -4.069 -1.050 1.00 89.50 78 ALA A N 1
ATOM 609 C CA . ALA A 1 78 ? -13.504 -4.916 -0.737 1.00 89.50 78 ALA A CA 1
ATOM 610 C C . ALA A 1 78 ? -13.544 -5.279 0.755 1.00 89.50 78 ALA A C 1
ATOM 612 O O . ALA A 1 78 ? -14.593 -5.134 1.383 1.00 89.50 78 ALA A O 1
ATOM 613 N N . GLN A 1 79 ? -12.401 -5.657 1.333 1.00 90.56 79 GLN A N 1
ATOM 614 C CA . GLN A 1 79 ? -12.272 -5.947 2.759 1.00 90.56 79 GLN A CA 1
ATOM 615 C C . GLN A 1 79 ? -12.592 -4.715 3.609 1.00 90.56 79 GLN A C 1
ATOM 617 O O . GLN A 1 79 ? -13.454 -4.778 4.479 1.00 90.56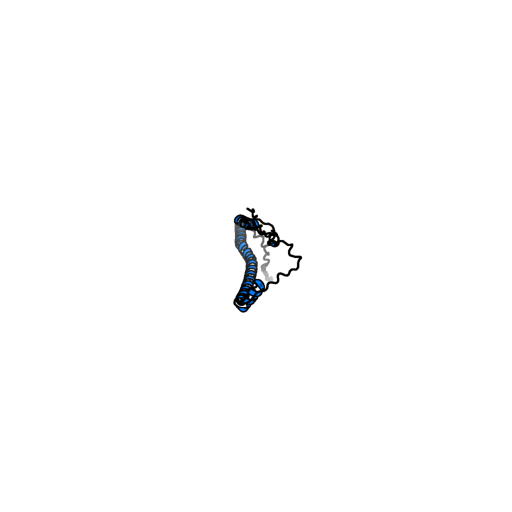 79 GLN A O 1
ATOM 622 N N . LYS A 1 80 ? -11.989 -3.560 3.306 1.00 86.94 80 LYS A N 1
ATOM 623 C CA . LYS A 1 80 ? -12.248 -2.314 4.043 1.00 86.94 80 LYS A CA 1
ATOM 624 C C . LYS A 1 80 ? -13.712 -1.887 3.962 1.00 86.94 80 LYS A C 1
ATOM 626 O O . LYS A 1 80 ? -14.257 -1.407 4.947 1.00 86.94 80 LYS A O 1
ATOM 631 N N . LYS A 1 81 ? -14.371 -2.072 2.813 1.00 86.06 81 LYS A N 1
ATOM 632 C CA . LYS A 1 81 ? -15.813 -1.811 2.678 1.00 86.06 81 LYS A CA 1
ATOM 633 C C . LYS A 1 81 ? -16.652 -2.752 3.536 1.00 86.06 81 LYS A C 1
ATOM 635 O O . LYS A 1 81 ? -17.639 -2.307 4.111 1.00 86.06 81 LYS A O 1
ATOM 640 N N . GLN A 1 82 ? -16.273 -4.025 3.617 1.00 88.81 82 GLN A N 1
ATOM 641 C CA . GLN A 1 82 ? -16.940 -4.989 4.487 1.00 88.81 82 GLN A CA 1
ATOM 642 C C . GLN A 1 82 ? -16.760 -4.626 5.961 1.00 88.81 82 GLN A C 1
ATOM 644 O O . GLN A 1 82 ? -17.721 -4.709 6.723 1.00 88.81 82 GLN A O 1
ATOM 649 N N . ASP A 1 83 ? -15.556 -4.205 6.350 1.00 85.25 83 ASP A N 1
ATOM 650 C CA . ASP A 1 83 ? -15.291 -3.736 7.703 1.00 85.25 83 ASP A CA 1
ATOM 651 C C . ASP A 1 83 ? -16.174 -2.529 8.004 1.00 85.25 83 ASP A C 1
ATOM 653 O O . ASP A 1 83 ? -16.941 -2.587 8.956 1.00 85.25 83 ASP A O 1
ATOM 657 N N . VAL A 1 84 ? -16.156 -1.483 7.169 1.00 86.88 84 VAL A N 1
ATOM 658 C CA . VAL A 1 84 ? -17.011 -0.292 7.350 1.00 86.88 84 VAL A CA 1
ATOM 659 C C . VAL A 1 84 ? -18.481 -0.680 7.510 1.00 86.88 84 VAL A C 1
ATOM 661 O O . VAL A 1 84 ? -19.097 -0.283 8.489 1.00 86.88 84 VAL A O 1
ATOM 664 N N . ALA A 1 85 ? -19.011 -1.539 6.636 1.00 85.06 85 ALA A N 1
ATOM 665 C CA . ALA A 1 85 ? -20.395 -2.001 6.740 1.00 85.06 85 ALA A CA 1
ATOM 666 C C . ALA A 1 85 ? -20.694 -2.741 8.058 1.00 85.06 85 ALA A C 1
ATOM 668 O O . ALA A 1 85 ? -21.823 -2.708 8.538 1.00 85.06 85 ALA A O 1
ATOM 669 N N . ARG A 1 86 ? -19.698 -3.414 8.649 1.00 83.12 86 ARG A N 1
ATOM 670 C CA . ARG A 1 86 ? -19.812 -4.050 9.967 1.00 83.12 86 ARG A CA 1
ATOM 671 C C . ARG A 1 86 ? -19.767 -3.024 11.100 1.00 83.12 86 ARG A C 1
ATOM 673 O O . ARG A 1 86 ? -20.512 -3.160 12.061 1.00 83.12 86 ARG A O 1
ATOM 680 N N . TRP A 1 87 ? -18.901 -2.017 10.994 1.00 86.62 87 TRP A N 1
ATOM 681 C CA . TRP A 1 87 ? -18.808 -0.926 11.968 1.00 86.62 87 TRP A CA 1
ATOM 682 C C . TRP A 1 87 ? -20.023 0.010 11.923 1.00 86.62 87 TRP A C 1
ATOM 684 O O . TRP A 1 87 ? -20.286 0.663 12.922 1.00 86.62 87 TRP A O 1
ATOM 694 N N . ASP A 1 88 ? -20.780 0.049 10.824 1.00 85.12 88 ASP A N 1
ATOM 695 C CA . ASP A 1 88 ? -22.025 0.825 10.715 1.00 85.12 88 ASP A CA 1
ATOM 696 C C . ASP A 1 88 ? -23.196 0.221 11.524 1.00 85.12 88 ASP A C 1
ATOM 698 O O . ASP A 1 88 ? -24.200 0.901 11.749 1.00 85.12 88 ASP A O 1
ATOM 702 N N . ASP A 1 89 ? -23.096 -1.037 11.976 1.00 90.31 89 ASP A N 1
ATOM 703 C CA . ASP A 1 89 ? -24.121 -1.672 12.809 1.00 90.31 89 ASP A CA 1
ATOM 704 C C . ASP A 1 89 ? -23.959 -1.260 14.290 1.00 90.31 89 ASP A C 1
ATOM 706 O O . ASP A 1 89 ? -22.964 -1.623 14.931 1.00 90.31 89 ASP A O 1
ATOM 710 N N . PRO A 1 90 ? -24.934 -0.543 14.887 1.00 84.31 90 PRO A N 1
ATOM 711 C CA . PRO A 1 90 ? -24.852 -0.112 16.280 1.00 84.31 90 PRO A CA 1
ATOM 712 C C . PRO A 1 90 ? -24.729 -1.278 17.272 1.00 84.31 90 PRO A C 1
ATOM 714 O O . PRO A 1 90 ? -24.055 -1.125 18.291 1.00 84.31 90 PRO A O 1
ATOM 717 N N . ALA A 1 91 ? -25.311 -2.446 16.978 1.00 86.44 91 ALA A N 1
ATOM 718 C CA . ALA A 1 91 ? -25.200 -3.618 17.847 1.00 86.44 91 ALA A CA 1
ATOM 719 C C . ALA A 1 91 ? -23.767 -4.179 17.869 1.00 86.44 91 ALA A C 1
ATOM 721 O O . ALA A 1 91 ? -23.294 -4.658 18.902 1.00 86.44 91 ALA A O 1
ATOM 722 N N . TYR A 1 92 ? -23.049 -4.083 16.745 1.00 84.06 92 TYR A N 1
ATOM 723 C CA . TYR A 1 92 ? -21.648 -4.491 16.654 1.00 84.06 92 TYR A CA 1
ATOM 724 C C . TYR A 1 92 ? -20.734 -3.553 17.451 1.00 84.06 92 TYR A C 1
ATOM 726 O O . TYR A 1 92 ? -19.859 -4.022 18.183 1.00 84.06 92 TYR A O 1
ATOM 734 N N . ILE A 1 93 ? -20.964 -2.236 17.366 1.00 85.19 93 ILE A N 1
ATOM 735 C CA . ILE A 1 93 ? -20.228 -1.245 18.167 1.00 85.19 93 ILE A CA 1
ATOM 736 C C . ILE A 1 93 ? -20.457 -1.489 19.661 1.00 85.19 93 ILE A C 1
ATOM 738 O O . ILE A 1 93 ? -19.495 -1.491 20.426 1.00 85.19 93 ILE A O 1
ATOM 742 N N . GLU A 1 94 ? -21.705 -1.710 20.083 1.00 85.75 94 GLU A N 1
ATOM 743 C CA . GLU A 1 94 ? -22.047 -1.948 21.490 1.00 85.75 94 GLU A CA 1
ATOM 744 C C . GLU A 1 94 ? -21.342 -3.194 22.043 1.00 85.75 94 GLU A C 1
ATOM 746 O O . GLU A 1 94 ? -20.717 -3.132 23.105 1.00 85.75 94 GLU A O 1
ATOM 751 N N . ALA A 1 95 ? -21.375 -4.305 21.301 1.00 84.88 95 ALA A N 1
ATOM 752 C CA . ALA A 1 95 ? -20.693 -5.538 21.683 1.00 84.88 95 ALA A CA 1
ATOM 753 C C . ALA A 1 95 ? -19.171 -5.341 21.793 1.00 84.88 95 ALA A C 1
ATOM 755 O O . ALA A 1 95 ? -18.564 -5.753 22.781 1.00 84.88 95 ALA A O 1
ATOM 756 N N . GLN A 1 96 ? -18.556 -4.660 20.819 1.00 85.81 96 GLN A N 1
ATOM 757 C CA . GLN A 1 96 ? -17.115 -4.405 20.811 1.00 85.81 96 GLN A CA 1
ATOM 758 C C . GLN A 1 96 ? -16.688 -3.453 21.938 1.00 85.81 96 GLN A C 1
ATOM 760 O O . GLN A 1 96 ? -15.640 -3.649 22.553 1.00 85.81 96 GLN A O 1
ATOM 765 N N . ALA A 1 97 ? -17.490 -2.427 22.218 1.00 87.69 97 ALA A N 1
ATOM 766 C CA . ALA A 1 97 ? -17.273 -1.478 23.303 1.00 87.69 97 ALA A CA 1
ATOM 767 C C . ALA A 1 97 ? -17.374 -2.155 24.679 1.00 87.69 97 ALA A C 1
ATOM 769 O O . ALA A 1 97 ? -16.547 -1.894 25.552 1.00 87.69 97 ALA A O 1
ATOM 770 N N . ARG A 1 98 ? -18.341 -3.058 24.863 1.00 85.31 98 ARG A N 1
ATOM 771 C CA . ARG A 1 98 ? -18.487 -3.853 26.089 1.00 85.31 98 ARG A CA 1
ATOM 772 C C . ARG A 1 98 ? -17.321 -4.817 26.296 1.00 85.31 98 ARG A C 1
ATOM 774 O O . ARG A 1 98 ? -16.768 -4.851 27.387 1.00 85.31 98 ARG A O 1
ATOM 781 N N . ASP A 1 99 ? -16.909 -5.539 25.257 1.00 85.19 99 ASP A N 1
ATOM 782 C CA . ASP A 1 99 ? -15.826 -6.529 25.344 1.00 85.19 99 ASP A CA 1
ATOM 783 C C . ASP A 1 99 ? -14.442 -5.882 25.548 1.00 85.19 99 ASP A C 1
ATOM 785 O O . ASP A 1 99 ? -13.677 -6.286 26.419 1.00 85.19 99 ASP A O 1
ATOM 789 N N . ARG A 1 100 ? -14.120 -4.833 24.775 1.00 85.50 100 ARG A N 1
ATOM 790 C CA . ARG A 1 100 ? -12.785 -4.201 24.788 1.00 85.50 100 ARG A CA 1
ATOM 791 C C . ARG A 1 100 ? -12.621 -3.112 25.835 1.00 85.50 100 ARG A C 1
ATOM 793 O O . ARG A 1 100 ? -11.520 -2.931 26.344 1.00 85.50 100 ARG A O 1
ATOM 800 N N . LEU A 1 101 ? -13.665 -2.319 26.059 1.00 86.25 101 LEU A N 1
ATOM 801 C CA . LEU A 1 101 ? -13.595 -1.089 26.853 1.00 86.25 101 LEU A CA 1
ATOM 802 C C . LEU A 1 101 ? -14.429 -1.177 28.132 1.00 86.25 101 LEU A C 1
ATOM 804 O O . LEU A 1 101 ? -14.438 -0.218 28.899 1.00 86.25 101 LEU A O 1
ATOM 808 N N . LEU A 1 102 ? -15.106 -2.309 28.369 1.00 83.81 102 LEU A N 1
ATOM 809 C CA . LEU A 1 102 ? -15.939 -2.545 29.551 1.00 83.81 102 LEU A CA 1
ATOM 810 C C . LEU A 1 102 ? -16.998 -1.442 29.753 1.00 83.81 102 LEU A C 1
ATOM 812 O O . LEU A 1 102 ? -17.368 -1.125 30.882 1.00 83.81 102 LEU A O 1
ATOM 816 N N . TYR A 1 103 ? -17.477 -0.834 28.659 1.00 84.06 103 TYR A N 1
ATOM 817 C CA . TYR A 1 103 ? -18.498 0.211 28.723 1.00 84.06 103 TYR A CA 1
ATOM 818 C C . TYR A 1 103 ? -19.860 -0.357 29.130 1.00 84.06 103 TYR A C 1
ATOM 820 O O . TYR A 1 103 ? -20.273 -1.413 28.661 1.00 84.06 103 TYR A O 1
ATOM 828 N N . VAL A 1 104 ? -20.588 0.386 29.959 1.00 81.94 104 VAL A N 1
ATOM 829 C CA . VAL A 1 104 ? -21.925 0.031 30.454 1.00 81.94 104 VAL A CA 1
ATOM 830 C C . VAL A 1 104 ? -22.910 1.175 30.219 1.00 81.94 104 VAL A C 1
ATOM 832 O O . VAL A 1 104 ? -22.504 2.332 30.067 1.00 81.94 104 VAL A O 1
ATOM 835 N N . TYR A 1 105 ? -24.207 0.868 30.159 1.00 83.25 105 TYR A N 1
ATOM 836 C CA . TYR A 1 105 ? -25.234 1.900 30.020 1.00 83.25 105 TYR A CA 1
ATOM 837 C C . TYR A 1 105 ? -25.351 2.738 31.303 1.00 83.25 105 TYR A C 1
ATOM 839 O O . TYR A 1 105 ? -25.091 2.241 32.401 1.00 83.25 105 TYR A O 1
ATOM 847 N N . PRO A 1 106 ? -25.770 4.015 31.206 1.00 81.62 106 PRO A N 1
ATOM 848 C CA . PRO A 1 106 ? -26.006 4.834 32.389 1.00 81.62 106 PRO A CA 1
ATOM 849 C C . PRO A 1 106 ? -27.068 4.178 33.289 1.00 81.62 106 PRO A C 1
ATOM 851 O O . PRO A 1 106 ? -28.219 4.025 32.882 1.00 81.62 106 PRO A O 1
ATOM 854 N N . GLY A 1 107 ? -26.670 3.797 34.508 1.00 84.69 107 GLY A N 1
ATOM 855 C CA . GLY A 1 107 ? -27.508 3.083 35.483 1.00 84.69 107 GLY A CA 1
ATOM 856 C C . GLY A 1 107 ? -27.177 1.595 35.671 1.00 84.69 107 GLY A C 1
ATOM 857 O O . GLY A 1 107 ? -27.767 0.964 36.544 1.00 84.69 107 GLY A O 1
ATOM 858 N N . GLU A 1 108 ? -26.243 1.034 34.897 1.00 81.56 108 GLU A N 1
ATOM 859 C CA . GLU A 1 108 ? -25.682 -0.308 35.110 1.00 81.56 108 GLU A CA 1
ATOM 860 C C . GLU A 1 108 ? -24.414 -0.236 35.996 1.00 81.56 108 GLU A C 1
ATOM 862 O O . GLU A 1 108 ? -23.569 0.640 35.815 1.00 81.56 108 GLU A O 1
ATOM 867 N N . GLU A 1 109 ? -24.267 -1.159 36.953 1.00 78.12 109 GLU A N 1
ATOM 868 C CA . GLU A 1 109 ? -23.106 -1.257 37.860 1.00 78.12 109 GLU A CA 1
ATOM 869 C C . GLU A 1 109 ? -22.087 -2.272 37.299 1.00 78.12 109 GLU A C 1
ATOM 871 O O . GLU A 1 109 ? -22.383 -3.466 37.202 1.00 78.12 109 GLU A O 1
ATOM 876 N N . SER A 1 110 ? -20.881 -1.827 36.920 1.00 74.31 110 SER A N 1
ATOM 877 C CA . SER A 1 110 ? -19.820 -2.713 36.415 1.00 74.31 110 SER A CA 1
ATOM 878 C C . SER A 1 110 ? -18.949 -3.255 37.554 1.00 74.31 110 SER A C 1
ATOM 880 O O . SER A 1 110 ? -18.222 -2.496 38.198 1.00 74.31 110 SER A O 1
ATOM 882 N N . TYR A 1 111 ? -18.950 -4.570 37.769 1.00 76.38 111 TYR A N 1
ATOM 883 C CA . TYR A 1 111 ? -18.037 -5.223 38.710 1.00 76.38 111 TYR A CA 1
ATOM 884 C C . TYR A 1 111 ? -16.789 -5.720 37.979 1.00 76.38 111 TYR A C 1
ATOM 886 O O . TYR A 1 111 ? -16.844 -6.701 37.241 1.00 76.38 111 TYR A O 1
ATOM 894 N N . LEU A 1 112 ? -15.649 -5.066 38.209 1.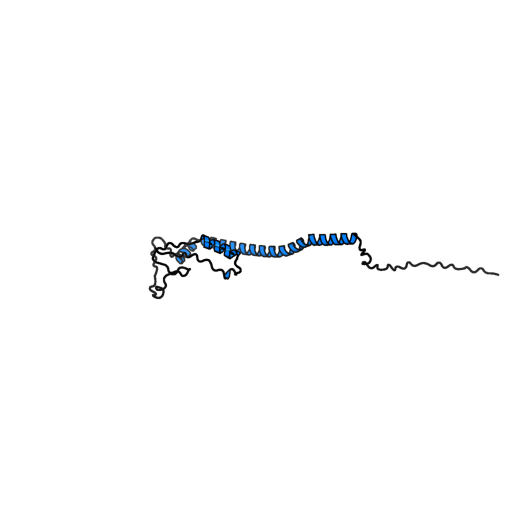00 75.25 112 LEU A N 1
ATOM 895 C CA . LEU A 1 112 ? -14.351 -5.605 37.813 1.00 75.25 112 LEU A CA 1
ATOM 896 C C . LEU A 1 112 ? -13.806 -6.452 38.961 1.00 75.25 112 LEU A C 1
ATOM 898 O O . LEU A 1 112 ? -13.414 -5.931 40.006 1.00 75.25 112 LEU A O 1
ATOM 902 N N . VAL A 1 113 ? -13.784 -7.769 38.766 1.00 74.62 113 VAL A N 1
ATOM 903 C CA . VAL A 1 113 ? -13.129 -8.687 39.698 1.00 74.62 113 VAL A CA 1
ATOM 904 C C . VAL A 1 113 ? -11.629 -8.605 39.440 1.00 74.62 113 VAL A C 1
ATOM 906 O O . VAL A 1 113 ? -11.090 -9.303 38.587 1.00 74.62 113 VAL A O 1
ATOM 909 N N . MET A 1 114 ? -10.946 -7.726 40.170 1.00 72.50 114 MET A N 1
ATOM 910 C CA . MET A 1 114 ? -9.502 -7.845 40.353 1.00 72.50 114 MET A CA 1
ATOM 911 C C . MET A 1 114 ? -9.286 -9.058 41.255 1.00 72.50 114 MET A C 1
ATOM 913 O O . MET A 1 114 ? -9.351 -8.951 42.478 1.00 72.50 114 MET A O 1
ATOM 917 N N . GLY A 1 115 ? -9.164 -10.235 40.639 1.00 58.56 115 GLY A N 1
ATOM 918 C CA . GLY A 1 115 ? -8.862 -11.465 41.353 1.00 58.56 115 GLY A CA 1
ATOM 919 C C . GLY A 1 115 ? -7.592 -11.266 42.171 1.00 58.56 115 GLY A C 1
ATOM 920 O O . GLY A 1 115 ? -6.550 -10.910 41.624 1.00 58.56 115 GLY A O 1
ATOM 921 N N . ALA A 1 116 ? -7.694 -11.491 43.480 1.00 54.34 116 ALA A N 1
ATOM 922 C CA . ALA A 1 116 ? -6.562 -11.702 44.374 1.00 54.34 116 ALA A CA 1
ATOM 923 C C . ALA A 1 116 ? -5.920 -13.067 44.057 1.00 54.34 116 ALA A C 1
ATOM 925 O O . ALA A 1 116 ? -5.924 -13.994 44.862 1.00 54.34 116 ALA A O 1
ATOM 926 N N . GLU A 1 117 ? -5.459 -13.216 42.818 1.00 55.41 117 GLU A N 1
ATOM 927 C CA . GLU A 1 117 ? -4.599 -14.302 42.373 1.00 55.41 117 GLU A CA 1
ATOM 928 C C . GLU A 1 117 ? -3.168 -13.786 42.531 1.00 55.41 117 GLU A C 1
ATOM 930 O O . GLU A 1 117 ? -2.560 -13.208 41.626 1.00 55.41 117 GLU A O 1
ATOM 935 N N . ASP A 1 118 ? -2.697 -13.914 43.770 1.00 54.34 118 ASP A N 1
ATOM 936 C CA . ASP A 1 118 ? -1.414 -13.485 44.324 1.00 54.34 118 ASP A CA 1
ATOM 937 C C . ASP A 1 118 ? -0.185 -14.176 43.683 1.00 54.34 118 ASP A C 1
ATOM 939 O O . ASP A 1 118 ? 0.634 -14.774 44.373 1.00 54.34 118 ASP A O 1
ATOM 943 N N . GLU A 1 119 ? 0.001 -14.069 42.364 1.00 51.50 119 GLU A N 1
ATOM 944 C CA . GLU A 1 119 ? 1.308 -14.324 41.719 1.00 51.50 119 GLU A CA 1
ATOM 945 C C . GLU A 1 119 ? 1.665 -13.348 40.582 1.00 51.50 119 GLU A C 1
ATOM 947 O O . GLU A 1 119 ? 2.806 -13.330 40.116 1.00 51.50 119 GLU A O 1
ATOM 952 N N . ALA A 1 120 ? 0.744 -12.480 40.145 1.00 51.16 120 ALA A N 1
ATOM 953 C CA . ALA A 1 120 ? 1.049 -11.441 39.153 1.00 51.16 120 ALA A CA 1
ATOM 954 C C . ALA A 1 120 ? 1.276 -10.045 39.760 1.00 51.16 120 ALA A C 1
ATOM 956 O O . ALA A 1 120 ? 1.787 -9.166 39.068 1.00 51.16 120 ALA A O 1
ATOM 957 N N . ALA A 1 121 ? 0.947 -9.837 41.041 1.00 49.69 121 ALA A N 1
ATOM 958 C CA . ALA A 1 121 ? 1.073 -8.539 41.713 1.00 49.69 121 ALA A CA 1
ATOM 959 C C . ALA A 1 121 ? 2.530 -8.072 41.918 1.00 49.69 121 ALA A C 1
ATOM 961 O O . ALA A 1 121 ? 2.757 -6.886 42.144 1.00 49.69 121 ALA A O 1
ATOM 962 N N . ASP A 1 122 ? 3.511 -8.971 41.786 1.00 51.44 122 ASP A N 1
ATOM 963 C CA . ASP A 1 122 ? 4.942 -8.637 41.875 1.00 51.44 122 ASP A CA 1
ATOM 964 C C . ASP A 1 122 ? 5.564 -8.248 40.522 1.00 51.44 122 ASP A C 1
ATOM 966 O O . ASP A 1 122 ? 6.723 -7.835 40.445 1.00 51.44 122 ASP A O 1
ATOM 970 N N . LYS A 1 123 ? 4.800 -8.339 39.426 1.00 56.22 123 LYS A N 1
ATOM 971 C CA . LYS A 1 123 ? 5.208 -7.755 38.149 1.00 56.22 123 LYS A CA 1
ATOM 972 C C . LYS A 1 123 ? 4.766 -6.305 38.158 1.00 56.22 123 LYS A C 1
ATOM 974 O O . LYS A 1 123 ? 3.623 -5.992 37.832 1.00 56.22 123 LYS A O 1
ATOM 979 N N . THR A 1 124 ? 5.685 -5.418 38.537 1.00 60.78 124 THR A N 1
ATOM 980 C CA . THR A 1 124 ? 5.552 -3.981 38.292 1.00 60.78 124 THR A CA 1
ATOM 981 C C . THR A 1 124 ? 5.030 -3.810 36.866 1.00 60.78 124 THR A C 1
ATOM 983 O O . THR A 1 124 ? 5.667 -4.344 35.956 1.00 60.78 124 THR A O 1
ATOM 986 N N .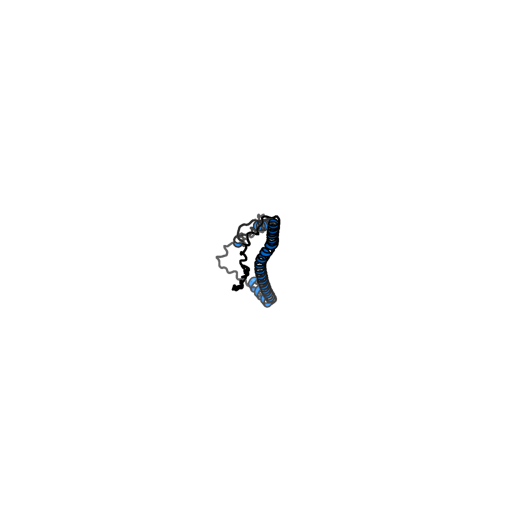 PRO A 1 125 ? 3.883 -3.143 36.644 1.00 65.25 125 PRO A N 1
ATOM 987 C CA . PRO A 1 125 ? 3.361 -2.971 35.299 1.00 65.25 125 PRO A CA 1
ATOM 988 C C . PRO A 1 125 ? 4.463 -2.345 34.448 1.00 65.25 125 PRO A C 1
ATOM 990 O O . PRO A 1 125 ? 5.011 -1.305 34.810 1.00 65.25 125 PRO A O 1
ATOM 993 N N . THR A 1 126 ? 4.866 -3.032 33.385 1.00 64.31 126 THR A N 1
ATOM 994 C CA . THR A 1 126 ? 5.881 -2.549 32.452 1.00 64.31 126 THR A CA 1
ATOM 995 C C . THR A 1 126 ? 5.189 -2.013 31.214 1.00 64.31 126 THR A C 1
ATOM 997 O O . THR A 1 126 ? 4.231 -2.615 30.734 1.00 64.31 126 THR A O 1
ATOM 1000 N N . THR A 1 127 ? 5.684 -0.907 30.674 1.00 65.62 127 THR A N 1
ATOM 1001 C CA . THR A 1 127 ? 5.312 -0.447 29.329 1.00 65.62 127 THR A CA 1
ATOM 1002 C C . THR A 1 127 ? 5.740 -1.491 28.286 1.00 65.62 127 THR A C 1
ATOM 1004 O O . THR A 1 127 ? 6.601 -2.324 28.575 1.00 65.62 127 THR A O 1
ATOM 1007 N N . ASP A 1 128 ? 5.210 -1.425 27.063 1.00 66.94 128 ASP A N 1
ATOM 1008 C CA . ASP A 1 128 ? 5.649 -2.259 25.925 1.00 66.94 128 ASP A CA 1
ATOM 1009 C C . ASP A 1 128 ? 7.177 -2.216 25.704 1.00 66.94 128 ASP A C 1
ATOM 1011 O O . ASP A 1 128 ? 7.780 -3.181 25.242 1.00 66.94 128 ASP A O 1
ATOM 1015 N N . SER A 1 129 ? 7.820 -1.123 26.121 1.00 64.38 129 SER A N 1
ATOM 1016 C CA . SER A 1 129 ? 9.273 -0.917 26.122 1.00 64.38 129 SER A CA 1
ATOM 1017 C C . SER A 1 129 ? 10.028 -1.592 27.282 1.00 64.38 129 SER A C 1
ATOM 1019 O O . SER A 1 129 ? 11.224 -1.371 27.456 1.00 64.38 129 SER A O 1
ATOM 1021 N N . GLY A 1 130 ? 9.349 -2.354 28.143 1.00 67.00 130 GLY A N 1
ATOM 1022 C CA . GLY A 1 130 ? 9.936 -3.023 29.312 1.00 67.00 130 GLY A CA 1
ATOM 1023 C C . GLY A 1 130 ? 10.273 -2.101 30.492 1.00 67.00 130 GLY A C 1
ATOM 1024 O O . GLY A 1 130 ? 10.863 -2.548 31.475 1.00 67.00 130 GLY A O 1
ATOM 1025 N N . THR A 1 131 ? 9.913 -0.816 30.432 1.00 67.06 131 THR A N 1
ATOM 1026 C CA . THR A 1 131 ? 10.177 0.149 31.511 1.00 67.06 131 THR A CA 1
ATOM 1027 C C . THR A 1 131 ? 9.133 0.017 32.628 1.00 67.06 131 THR A C 1
ATOM 1029 O O . THR A 1 131 ? 7.940 0.010 32.318 1.00 67.06 131 THR A O 1
ATOM 1032 N N . PRO A 1 132 ? 9.524 -0.055 33.917 1.00 69.38 132 PRO A N 1
ATOM 1033 C CA . PRO A 1 132 ? 8.568 -0.124 35.019 1.00 69.38 132 PRO A CA 1
ATOM 1034 C C . PRO A 1 132 ? 7.777 1.185 35.152 1.00 69.38 132 PRO A C 1
ATOM 1036 O O . PRO A 1 132 ? 8.351 2.276 35.185 1.00 69.38 132 PRO A O 1
ATOM 1039 N N . VAL A 1 133 ? 6.454 1.076 35.268 1.00 69.62 133 VAL A N 1
ATOM 1040 C CA . VAL A 1 133 ? 5.546 2.209 35.471 1.00 69.62 133 VAL A CA 1
ATOM 1041 C C . VAL A 1 133 ? 5.774 2.787 36.867 1.00 69.62 133 VAL A C 1
ATOM 1043 O O . VAL A 1 133 ? 5.572 2.130 37.888 1.00 69.62 133 VAL A O 1
ATOM 1046 N N . SER A 1 134 ? 6.223 4.041 36.916 1.00 73.69 134 SER A N 1
ATOM 1047 C CA . SER A 1 134 ? 6.476 4.756 38.165 1.00 73.69 134 SER A CA 1
ATOM 1048 C C . SER A 1 134 ? 5.214 5.454 38.670 1.00 73.69 134 SER A C 1
ATOM 1050 O O . SER A 1 134 ? 4.512 6.107 37.906 1.00 73.69 134 SER A O 1
ATOM 1052 N N . ALA A 1 135 ? 4.976 5.407 39.984 1.00 74.75 135 ALA A N 1
ATOM 1053 C CA . ALA A 1 135 ? 3.906 6.165 40.643 1.00 74.75 135 ALA A CA 1
ATOM 1054 C C . ALA A 1 135 ? 4.183 7.684 40.727 1.00 74.75 135 ALA A C 1
ATOM 1056 O O . ALA A 1 135 ? 3.341 8.448 41.199 1.00 74.75 135 ALA A O 1
ATOM 1057 N N . LYS A 1 136 ? 5.373 8.135 40.310 1.00 75.62 136 LYS A N 1
ATOM 1058 C CA . LYS A 1 136 ? 5.744 9.553 40.251 1.00 75.62 136 LYS A CA 1
ATOM 1059 C C . LYS A 1 136 ? 5.554 10.079 38.833 1.00 75.62 136 LYS A C 1
ATOM 1061 O O . LYS A 1 136 ? 5.943 9.418 37.874 1.00 75.62 136 LYS A O 1
ATOM 1066 N N . VAL A 1 137 ? 5.015 11.293 38.7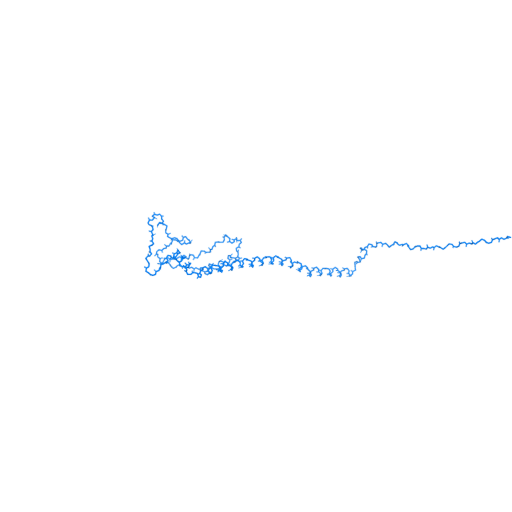12 1.00 68.25 137 VAL A N 1
ATOM 1067 C CA . VAL A 1 137 ? 4.886 11.985 37.423 1.00 68.25 137 VAL A CA 1
ATOM 1068 C C . VAL A 1 137 ? 6.283 12.283 36.885 1.00 68.25 137 VAL A C 1
ATOM 1070 O O . VAL A 1 137 ? 7.005 13.110 37.438 1.00 68.25 137 VAL A O 1
ATOM 1073 N N . GLN A 1 138 ? 6.667 11.597 35.814 1.00 68.75 138 GLN A N 1
ATOM 1074 C CA . GLN A 1 138 ? 7.887 11.881 35.066 1.00 68.75 138 GLN A CA 1
ATOM 1075 C C . GLN A 1 138 ? 7.526 12.709 33.832 1.00 68.75 138 GLN A C 1
ATOM 1077 O O . GLN A 1 138 ? 6.507 12.460 33.190 1.00 68.75 138 GLN A O 1
ATOM 1082 N N . THR A 1 139 ? 8.365 13.684 33.484 1.00 70.06 139 THR A N 1
ATOM 1083 C CA . THR A 1 139 ? 8.292 14.390 32.197 1.00 70.06 139 THR A CA 1
ATOM 1084 C C . THR A 1 139 ? 9.383 13.840 31.279 1.00 70.06 139 THR A C 1
ATOM 1086 O O . THR A 1 139 ? 10.483 14.405 31.248 1.00 70.06 139 THR A O 1
ATOM 1089 N N . PRO A 1 140 ? 9.138 12.718 30.578 1.00 69.19 140 PRO A N 1
ATOM 1090 C CA . PRO A 1 140 ? 10.111 12.171 29.647 1.00 69.19 140 PRO A CA 1
ATOM 1091 C C . PRO A 1 140 ? 10.372 13.176 28.523 1.00 69.19 140 PRO A C 1
ATOM 1093 O O . PRO A 1 140 ? 9.446 13.696 27.898 1.00 69.19 140 PRO A O 1
ATOM 1096 N N . LYS A 1 141 ? 11.649 13.469 28.267 1.00 74.94 141 LYS A N 1
ATOM 1097 C CA . LYS A 1 141 ? 12.061 14.230 27.085 1.00 74.94 141 LYS A CA 1
ATOM 1098 C C . LYS A 1 141 ? 12.178 13.247 25.930 1.00 74.94 141 LYS A C 1
ATOM 1100 O O . LYS A 1 141 ? 13.158 12.516 25.840 1.00 74.94 141 LYS A O 1
ATOM 1105 N N . VAL A 1 142 ? 11.156 13.200 25.085 1.00 76.19 142 VAL A N 1
ATOM 1106 C CA . VAL A 1 142 ? 11.157 12.358 23.885 1.00 76.19 142 VAL A CA 1
ATOM 1107 C C . VAL A 1 142 ? 11.691 13.178 22.714 1.00 76.19 142 VAL A C 1
ATOM 1109 O O . VAL A 1 142 ? 11.071 14.171 22.326 1.00 76.19 142 VAL A O 1
ATOM 1112 N N . ASP A 1 143 ? 12.822 12.766 22.138 1.00 83.19 143 ASP A N 1
ATOM 1113 C CA . ASP A 1 143 ? 13.337 13.350 20.894 1.00 83.19 143 ASP A CA 1
ATOM 1114 C C . ASP A 1 143 ? 12.719 12.646 19.679 1.00 83.19 143 ASP A C 1
ATOM 1116 O O . ASP A 1 143 ? 13.340 11.854 18.968 1.00 83.19 143 ASP A O 1
ATOM 1120 N N . TRP A 1 144 ? 11.431 12.914 19.469 1.00 85.31 144 TRP A N 1
ATOM 1121 C CA . TRP A 1 144 ? 10.679 12.352 18.350 1.00 85.31 144 TRP A CA 1
ATOM 1122 C C . TRP A 1 144 ? 11.244 12.801 16.994 1.00 85.31 144 TRP A C 1
ATOM 1124 O O . TRP A 1 144 ? 11.121 12.066 16.016 1.00 85.31 144 TRP A O 1
ATOM 1134 N N . VAL A 1 145 ? 11.876 13.983 16.927 1.00 88.44 145 VAL A N 1
ATOM 1135 C CA . VAL A 1 145 ? 12.487 14.508 15.696 1.00 88.44 145 VAL A CA 1
ATOM 1136 C C . VAL A 1 145 ? 13.663 13.630 15.302 1.00 88.44 145 VAL A C 1
ATOM 1138 O O . VAL A 1 145 ? 13.738 13.186 14.156 1.00 88.44 145 VAL A O 1
ATOM 1141 N N . GLN A 1 146 ? 14.548 13.330 16.253 1.00 86.31 146 GLN A N 1
ATOM 1142 C CA . GLN A 1 146 ? 15.686 12.454 16.015 1.00 86.31 146 GLN A CA 1
ATOM 1143 C C . GLN A 1 146 ? 15.247 11.022 15.703 1.00 86.31 146 GLN A C 1
ATOM 1145 O O . GLN A 1 146 ? 15.821 10.409 14.808 1.00 86.31 146 GLN A O 1
ATOM 1150 N N . ALA A 1 147 ? 14.221 10.501 16.382 1.00 86.81 147 ALA A N 1
ATOM 1151 C CA . ALA A 1 147 ? 13.672 9.174 16.096 1.00 86.81 147 ALA A CA 1
ATOM 1152 C C . ALA A 1 147 ? 13.043 9.087 14.692 1.00 86.81 147 ALA A C 1
ATOM 1154 O O . ALA A 1 147 ? 13.198 8.094 13.982 1.00 86.81 147 ALA A O 1
ATOM 1155 N N . MET A 1 148 ? 12.359 10.143 14.249 1.00 88.50 148 MET A N 1
ATOM 1156 C CA . MET A 1 148 ? 11.799 10.211 12.901 1.00 88.50 148 MET A CA 1
ATOM 1157 C C . MET A 1 148 ? 12.903 10.332 11.846 1.00 88.50 148 MET A C 1
ATOM 1159 O O . MET A 1 148 ? 12.872 9.639 10.829 1.00 88.50 148 MET A O 1
ATOM 1163 N N . LEU A 1 149 ? 13.902 11.181 12.095 1.00 90.06 149 LEU A N 1
ATOM 1164 C CA . LEU A 1 149 ? 15.043 11.347 11.201 1.00 90.06 149 LEU A CA 1
ATOM 1165 C C . LEU A 1 149 ? 15.865 1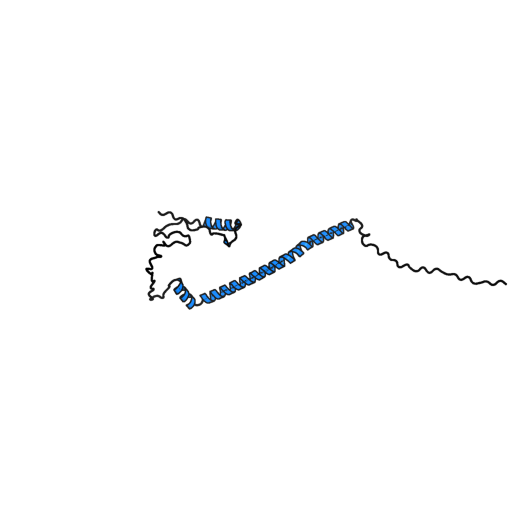0.057 11.102 1.00 90.06 149 LEU A C 1
ATOM 1167 O O . LEU A 1 149 ? 16.249 9.673 10.000 1.00 90.06 149 LEU A O 1
ATOM 1171 N N . SER A 1 150 ? 16.100 9.365 12.219 1.00 86.50 150 SER A N 1
ATOM 1172 C CA . SER A 1 150 ? 16.803 8.083 12.224 1.00 86.50 150 SER A CA 1
ATOM 1173 C C . SER A 1 150 ? 16.013 7.011 11.485 1.00 86.50 150 SER A C 1
ATOM 1175 O O . SER A 1 150 ? 16.618 6.254 10.742 1.00 86.50 150 SER A O 1
ATOM 1177 N N . SER A 1 151 ? 14.680 6.988 11.587 1.00 86.94 151 SER A N 1
ATOM 1178 C CA . SER A 1 151 ? 13.839 6.073 10.810 1.00 86.94 151 SER A CA 1
ATOM 1179 C C . SER A 1 151 ? 13.963 6.316 9.301 1.00 86.94 151 SER A C 1
ATOM 1181 O O . SER A 1 151 ? 14.181 5.370 8.544 1.00 86.94 151 SER A O 1
ATOM 1183 N N . VAL A 1 152 ? 13.914 7.577 8.857 1.00 91.25 152 VAL A N 1
ATOM 1184 C CA . VAL A 1 152 ? 14.099 7.928 7.438 1.00 91.25 152 VAL A CA 1
ATOM 1185 C C . VAL A 1 152 ? 15.508 7.572 6.962 1.00 91.25 152 VAL A C 1
ATOM 1187 O O . VAL A 1 152 ? 15.659 6.946 5.913 1.00 91.25 152 VAL A O 1
ATOM 1190 N N . LEU A 1 153 ? 16.541 7.919 7.732 1.00 90.81 153 LEU A N 1
ATOM 1191 C CA . LEU A 1 153 ? 17.924 7.598 7.382 1.00 90.81 153 LEU A CA 1
ATOM 1192 C C . LEU A 1 153 ? 18.163 6.084 7.359 1.00 90.81 153 LEU A C 1
ATOM 1194 O O . LEU A 1 153 ? 18.739 5.588 6.396 1.00 90.81 153 LEU A O 1
ATOM 1198 N N . GLN A 1 154 ? 17.658 5.345 8.349 1.00 86.56 154 GLN A N 1
ATOM 1199 C CA . GLN A 1 154 ? 17.736 3.886 8.403 1.00 86.56 154 GLN A CA 1
ATOM 1200 C C . GLN A 1 154 ? 17.022 3.271 7.202 1.00 86.56 154 GLN A C 1
ATOM 1202 O O . GLN A 1 154 ? 17.578 2.398 6.556 1.00 86.56 154 GLN A O 1
ATOM 1207 N N . SER A 1 155 ? 15.842 3.767 6.824 1.00 86.25 155 SER A N 1
ATOM 1208 C CA . SER A 1 155 ? 15.116 3.242 5.661 1.00 86.25 155 SER A CA 1
ATOM 1209 C C . SER A 1 155 ? 15.875 3.401 4.337 1.00 86.25 155 SER A C 1
ATOM 1211 O O . SER A 1 155 ? 15.730 2.564 3.452 1.00 86.25 155 SER A O 1
ATOM 1213 N N . GLY A 1 156 ? 16.687 4.456 4.197 1.00 87.12 156 GLY A N 1
ATOM 1214 C CA . GLY A 1 156 ? 17.458 4.720 2.980 1.00 87.12 156 GLY A CA 1
ATOM 1215 C C . GLY A 1 156 ? 18.861 4.108 2.964 1.00 87.12 156 GLY A C 1
ATOM 1216 O O . GLY A 1 156 ? 19.432 3.946 1.889 1.00 87.12 156 GLY A O 1
ATOM 1217 N N . LEU A 1 157 ? 19.426 3.803 4.136 1.00 86.81 157 LEU A N 1
ATOM 1218 C CA . LEU A 1 157 ? 20.805 3.324 4.300 1.00 86.81 157 LEU A CA 1
ATOM 1219 C C . LEU A 1 157 ? 20.894 1.871 4.787 1.00 86.81 157 LEU A C 1
ATOM 1221 O O . LEU A 1 157 ? 21.993 1.319 4.804 1.00 86.81 157 LEU A O 1
ATOM 1225 N N . THR A 1 158 ? 19.783 1.262 5.210 1.00 83.88 158 THR A N 1
ATOM 1226 C CA . THR A 1 158 ? 19.781 -0.113 5.715 1.00 83.88 158 THR A CA 1
ATOM 1227 C C . THR A 1 158 ? 19.982 -1.121 4.588 1.00 83.88 158 THR A C 1
ATOM 1229 O O . THR A 1 158 ? 19.343 -1.043 3.539 1.00 83.88 158 THR A O 1
ATOM 1232 N N . ASP A 1 159 ? 20.864 -2.085 4.837 1.00 83.25 159 ASP A N 1
ATOM 1233 C CA . ASP A 1 159 ? 21.037 -3.294 4.020 1.00 83.25 159 ASP A CA 1
ATOM 1234 C C . ASP A 1 159 ? 20.275 -4.491 4.640 1.00 83.25 159 ASP A C 1
ATOM 1236 O O . ASP A 1 159 ? 20.277 -5.606 4.115 1.00 83.25 159 ASP A O 1
ATOM 1240 N N . GLU A 1 160 ? 19.611 -4.272 5.783 1.00 78.50 160 GLU A N 1
ATOM 1241 C CA . GLU A 1 160 ? 18.835 -5.280 6.506 1.00 78.50 160 GLU A CA 1
ATOM 1242 C C . GLU A 1 160 ? 17.446 -5.472 5.880 1.00 78.50 160 GLU A C 1
ATOM 1244 O O . GLU A 1 160 ? 16.836 -4.549 5.330 1.00 78.50 160 GLU A O 1
ATOM 1249 N N . ARG A 1 161 ? 16.903 -6.694 5.970 1.00 71.12 161 ARG A N 1
ATOM 1250 C CA . ARG A 1 161 ? 15.541 -6.975 5.496 1.00 71.12 161 ARG A CA 1
ATOM 1251 C C . ARG A 1 161 ? 14.518 -6.332 6.427 1.00 71.12 161 ARG A C 1
ATOM 1253 O O . ARG A 1 161 ? 14.728 -6.248 7.629 1.00 71.12 161 ARG A O 1
ATOM 1260 N N . ALA A 1 162 ? 13.350 -5.987 5.884 1.00 73.75 162 ALA A N 1
ATOM 1261 C CA . ALA A 1 162 ? 12.267 -5.340 6.632 1.00 73.75 162 ALA A CA 1
ATOM 1262 C C . ALA A 1 162 ? 11.836 -6.072 7.922 1.00 73.75 162 ALA A C 1
ATOM 1264 O O . ALA A 1 162 ? 11.331 -5.432 8.836 1.00 73.75 162 ALA A O 1
ATOM 1265 N N . ALA A 1 163 ? 12.029 -7.393 8.000 1.00 75.69 163 ALA A N 1
ATOM 1266 C CA . ALA A 1 163 ? 11.687 -8.198 9.173 1.00 75.69 163 ALA A CA 1
ATOM 1267 C C . ALA A 1 163 ? 12.669 -8.042 10.351 1.00 75.69 163 ALA A C 1
ATOM 1269 O O . ALA A 1 163 ? 12.298 -8.355 11.478 1.00 75.69 163 ALA A O 1
ATOM 1270 N N . ASP A 1 164 ? 13.886 -7.559 10.094 1.00 78.44 164 ASP A N 1
ATOM 1271 C CA . ASP A 1 164 ? 14.955 -7.433 11.092 1.00 78.44 164 ASP A CA 1
ATOM 1272 C C . ASP A 1 164 ? 15.082 -5.995 11.635 1.00 78.44 164 ASP A C 1
ATOM 1274 O O . ASP A 1 164 ? 15.870 -5.729 12.541 1.00 78.44 164 ASP A O 1
ATOM 1278 N N . LEU A 1 165 ? 14.285 -5.055 11.112 1.00 75.44 165 LEU A N 1
ATOM 1279 C CA . LEU A 1 165 ? 14.317 -3.656 11.525 1.00 75.44 165 LEU A CA 1
ATOM 1280 C C . LEU A 1 165 ? 13.653 -3.476 12.894 1.00 75.44 165 LEU A C 1
ATOM 1282 O O . LEU A 1 165 ? 12.445 -3.656 13.052 1.00 75.44 165 LEU A O 1
ATOM 1286 N N . VAL A 1 166 ? 14.441 -3.047 13.878 1.00 75.31 166 VAL A N 1
ATOM 1287 C CA . VAL A 1 166 ? 13.943 -2.642 15.198 1.00 75.31 166 VAL A CA 1
ATOM 1288 C C . VAL A 1 166 ? 13.592 -1.155 15.170 1.00 75.31 166 VAL A C 1
ATOM 1290 O O . VAL A 1 166 ? 14.385 -0.325 14.722 1.00 75.31 166 VAL A O 1
ATOM 1293 N N . ALA A 1 167 ? 12.394 -0.808 15.644 1.00 72.81 167 ALA A N 1
ATOM 1294 C CA . ALA A 1 167 ? 11.978 0.586 15.753 1.00 72.81 167 ALA A CA 1
ATOM 1295 C C . ALA A 1 167 ? 12.858 1.336 16.774 1.00 72.81 167 ALA A C 1
ATOM 1297 O O . ALA A 1 167 ? 13.203 0.767 17.813 1.00 72.81 167 ALA A O 1
ATOM 1298 N N . PRO A 1 168 ? 13.221 2.605 16.508 1.00 71.38 168 PRO A N 1
ATOM 1299 C CA . PRO A 1 168 ? 13.984 3.399 17.462 1.00 71.38 168 PRO A CA 1
ATOM 1300 C C . PRO A 1 168 ? 13.208 3.545 18.775 1.00 71.38 168 PRO A C 1
ATOM 1302 O O . PRO A 1 168 ? 11.995 3.759 18.763 1.00 71.38 168 PRO A O 1
ATOM 1305 N N . ASP A 1 169 ? 13.915 3.439 19.901 1.00 70.12 169 ASP A N 1
ATOM 1306 C CA . ASP A 1 169 ? 13.320 3.603 21.224 1.00 70.12 169 ASP A CA 1
ATOM 1307 C C . ASP A 1 169 ? 12.822 5.047 21.408 1.00 70.12 169 ASP A C 1
ATOM 1309 O O . ASP A 1 169 ? 13.605 5.997 21.463 1.00 70.12 169 ASP A O 1
ATOM 1313 N N . VAL A 1 170 ? 11.498 5.208 21.464 1.00 69.88 170 VAL A N 1
ATOM 1314 C CA . VAL A 1 170 ? 10.809 6.491 21.695 1.00 69.88 170 VAL A CA 1
ATOM 1315 C C . VAL A 1 170 ? 10.398 6.676 23.158 1.00 69.88 170 VAL A C 1
ATOM 1317 O O . VAL A 1 170 ? 9.757 7.669 23.512 1.00 69.88 170 VAL A O 1
ATOM 1320 N N . SER A 1 171 ? 10.769 5.736 24.027 1.00 63.66 171 SER A N 1
ATOM 1321 C CA . SER A 1 171 ? 10.530 5.793 25.467 1.00 63.66 171 SER A CA 1
ATOM 1322 C C . SER A 1 171 ? 11.514 6.788 26.068 1.00 63.66 171 SER A C 1
ATOM 1324 O O . SER A 1 171 ? 12.618 6.440 26.470 1.00 63.66 171 SER A O 1
ATOM 1326 N N . GLY A 1 172 ? 11.162 8.074 26.064 1.00 62.59 172 GLY A N 1
ATOM 1327 C CA . GLY A 1 172 ? 12.040 9.110 26.607 1.00 62.59 172 GLY A CA 1
ATOM 1328 C C . GLY A 1 172 ? 12.499 8.765 28.028 1.00 62.59 172 GLY A C 1
ATOM 1329 O O . GLY A 1 172 ? 11.700 8.354 28.868 1.00 62.59 172 GLY A O 1
ATOM 1330 N N . THR A 1 173 ? 13.786 8.951 28.318 1.00 60.69 173 THR A N 1
ATOM 1331 C CA . THR A 1 173 ? 14.331 8.750 29.663 1.00 60.69 173 THR A CA 1
ATOM 1332 C C . THR A 1 173 ? 13.865 9.904 30.550 1.00 60.69 173 THR A C 1
ATOM 1334 O O . THR A 1 173 ? 14.313 11.043 30.396 1.00 60.69 173 THR A O 1
ATOM 1337 N N . GLY A 1 174 ? 12.895 9.653 31.426 1.00 54.41 174 GLY A N 1
ATOM 1338 C CA . GLY A 1 174 ? 12.415 10.650 32.377 1.00 54.41 174 GLY A CA 1
ATOM 1339 C C . GLY A 1 174 ? 13.410 10.850 33.516 1.00 54.41 174 GLY A C 1
ATOM 1340 O O . GLY A 1 174 ? 13.592 9.954 34.333 1.00 54.41 174 GLY A O 1
ATOM 1341 N N . ASP A 1 175 ? 14.017 12.034 33.613 1.00 54.50 175 ASP A N 1
ATOM 1342 C CA . ASP A 1 175 ? 14.677 12.457 34.851 1.00 54.50 175 ASP A CA 1
ATOM 1343 C C . ASP A 1 175 ? 13.601 12.809 35.888 1.00 54.50 175 ASP A C 1
ATOM 1345 O O . ASP A 1 175 ? 12.746 13.671 35.662 1.00 54.50 175 ASP A O 1
ATOM 1349 N N . SER A 1 176 ? 13.632 12.137 37.039 1.00 53.19 176 SER A N 1
ATOM 1350 C CA . SER A 1 176 ? 12.767 12.450 38.176 1.00 53.19 176 SER A CA 1
ATOM 1351 C C . SER A 1 176 ? 13.229 13.743 38.852 1.00 53.19 176 SER A C 1
ATOM 1353 O O . SER A 1 176 ? 14.389 13.827 39.261 1.00 53.19 176 SER A O 1
ATOM 1355 N N . LYS A 1 177 ? 12.330 14.716 39.014 1.00 42.59 177 LYS A N 1
ATOM 1356 C CA . LYS A 1 177 ? 12.548 15.892 39.866 1.00 42.59 177 LYS A CA 1
ATOM 1357 C C . LYS A 1 177 ? 11.761 15.774 41.165 1.00 42.59 177 LYS A C 1
ATOM 1359 O O . LYS A 1 177 ? 10.649 15.202 41.121 1.00 42.59 177 LYS A O 1
#

Radius of gyration: 46.68 Å; chains: 1; bounding box: 62×55×163 Å